Protein AF-A0A6V7HUM8-F1 (afdb_monomer)

Secondary structure (DSSP, 8-state):
-HHHHHH---EEETTTTEEEESGGG--EEEEEE-TTT--EEEEEEE-TT------

pLDDT: mean 72.91, std 16.19, range [37.25, 97.19]

Mean predicted aligned error: 10.27 Å

Solvent-accessible surface area (backbone atoms only — not comparable to full-atom values): 3539 Å² total; per-residue (Å²): 81,76,66,21,63,74,61,62,47,76,40,67,39,86,89,77,75,45,65,78,37,6,46,69,52,37,65,53,78,49,77,42,58,40,86,91,76,69,44,80,74,50,77,47,82,43,54,86,55,71,72,83,92,80,130

Sequence (55 aa):
STADYISANTLIDESSGLHLSGLRCVTVLIGAYSKSTGLPVLGVVNQPFYTCQGS

Structure (mmCIF, N/CA/C/O backbone):
data_AF-A0A6V7HUM8-F1
#
_entry.id   AF-A0A6V7HUM8-F1
#
loop_
_atom_site.group_PDB
_atom_site.id
_atom_site.type_symbol
_atom_site.label_atom_id
_atom_site.label_alt_id
_atom_site.label_comp_id
_atom_site.label_asym_id
_atom_site.label_entity_id
_atom_site.label_seq_id
_atom_site.pdbx_PDB_ins_code
_atom_site.Cartn_x
_atom_site.Cartn_y
_atom_site.Cartn_z
_atom_site.occupancy
_atom_site.B_iso_or_equiv
_atom_site.auth_seq_id
_atom_site.auth_comp_id
_atom_site.auth_asym_id
_atom_site.auth_atom_id
_atom_site.pdbx_PDB_model_num
ATOM 1 N N . SER A 1 1 ? 8.298 0.094 -5.155 1.00 52.59 1 SER A N 1
ATOM 2 C CA . SE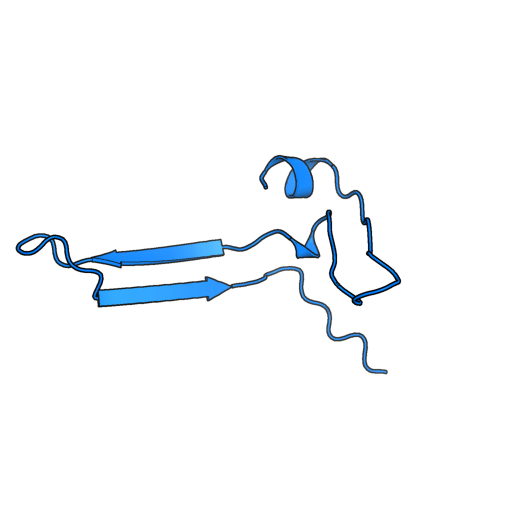R A 1 1 ? 8.733 1.121 -4.174 1.00 52.59 1 SER A CA 1
ATOM 3 C C . SER A 1 1 ? 8.592 2.522 -4.772 1.00 52.59 1 SER A C 1
ATOM 5 O O . SER A 1 1 ? 8.551 2.629 -5.990 1.00 52.59 1 SER A O 1
ATOM 7 N N . THR A 1 2 ? 8.544 3.609 -3.983 1.00 68.44 2 THR A N 1
ATOM 8 C CA . THR A 1 2 ? 8.586 4.995 -4.518 1.00 68.44 2 THR A CA 1
ATOM 9 C C . THR A 1 2 ? 9.809 5.210 -5.420 1.00 68.44 2 THR A C 1
ATOM 11 O O . THR A 1 2 ? 9.736 5.934 -6.407 1.00 68.44 2 THR A O 1
ATOM 14 N N . ALA A 1 3 ? 10.905 4.498 -5.136 1.00 63.59 3 ALA A N 1
ATOM 15 C CA . ALA A 1 3 ? 12.084 4.437 -5.995 1.00 63.59 3 ALA A CA 1
ATOM 16 C C . ALA A 1 3 ? 11.781 3.891 -7.409 1.00 63.59 3 ALA A C 1
ATOM 18 O O . ALA A 1 3 ? 12.308 4.423 -8.380 1.00 63.59 3 ALA A O 1
ATOM 19 N N . ASP A 1 4 ? 10.896 2.898 -7.552 1.00 57.06 4 ASP A N 1
ATOM 20 C CA . ASP A 1 4 ? 10.482 2.346 -8.857 1.00 57.06 4 ASP A CA 1
ATOM 21 C C . ASP A 1 4 ? 9.553 3.291 -9.625 1.00 57.06 4 ASP A C 1
ATOM 23 O O . ASP A 1 4 ? 9.573 3.322 -10.854 1.00 57.06 4 ASP A O 1
ATOM 27 N N . TYR A 1 5 ? 8.753 4.082 -8.901 1.00 56.94 5 TYR A N 1
ATOM 28 C CA . TYR A 1 5 ? 7.915 5.122 -9.495 1.00 56.94 5 TYR A CA 1
ATOM 29 C C . TYR A 1 5 ? 8.759 6.264 -10.083 1.00 56.94 5 TYR A C 1
ATOM 31 O O . TYR A 1 5 ? 8.488 6.717 -11.189 1.00 56.94 5 TYR A O 1
ATOM 39 N N . ILE A 1 6 ? 9.798 6.711 -9.365 1.00 64.88 6 ILE A N 1
ATOM 40 C CA . ILE A 1 6 ? 10.653 7.840 -9.779 1.00 64.88 6 ILE A CA 1
ATOM 41 C C . ILE A 1 6 ? 11.677 7.425 -10.843 1.00 64.88 6 ILE A C 1
ATOM 43 O O . ILE A 1 6 ? 11.951 8.193 -11.760 1.00 64.88 6 ILE A O 1
ATOM 47 N N . SER A 1 7 ? 12.259 6.230 -10.725 1.00 64.38 7 SER A N 1
ATOM 48 C CA . SER A 1 7 ? 13.341 5.794 -11.617 1.00 64.38 7 SER A CA 1
ATOM 49 C C . SER A 1 7 ? 12.864 5.332 -12.993 1.00 64.38 7 SER A C 1
ATOM 51 O O . SER A 1 7 ? 13.678 5.289 -13.909 1.00 64.38 7 SER A O 1
ATOM 53 N N . ALA A 1 8 ? 11.581 4.968 -13.141 1.00 56.91 8 ALA A N 1
ATOM 54 C CA . ALA A 1 8 ? 10.984 4.431 -14.371 1.00 56.91 8 ALA A CA 1
ATOM 55 C C . ALA A 1 8 ? 11.795 3.291 -15.038 1.00 56.91 8 ALA A C 1
ATOM 57 O O . ALA A 1 8 ? 11.604 2.985 -16.215 1.00 56.91 8 ALA A O 1
ATOM 58 N N . ASN A 1 9 ? 12.691 2.642 -14.289 1.00 60.66 9 ASN A N 1
ATOM 59 C CA . ASN A 1 9 ? 13.647 1.675 -14.812 1.00 60.66 9 ASN A CA 1
ATOM 60 C C . ASN A 1 9 ? 13.021 0.279 -14.793 1.00 60.66 9 ASN A C 1
ATOM 62 O O . ASN A 1 9 ? 12.6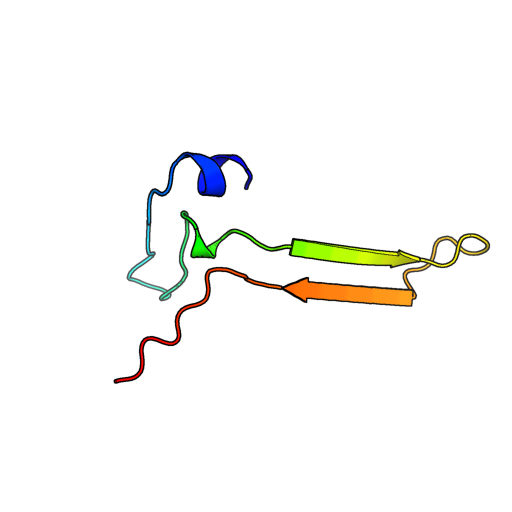66 -0.222 -13.726 1.00 60.66 9 ASN A O 1
ATOM 66 N N . THR A 1 10 ? 12.880 -0.362 -15.953 1.00 57.25 10 THR A N 1
ATOM 67 C CA . THR A 1 10 ? 12.245 -1.685 -16.052 1.00 57.25 10 THR A CA 1
ATOM 68 C C . THR A 1 10 ? 13.315 -2.772 -16.028 1.00 57.25 10 THR A C 1
ATOM 70 O O . THR A 1 10 ? 14.082 -2.890 -16.979 1.00 57.25 10 THR A O 1
ATOM 73 N N . LEU A 1 11 ? 13.368 -3.559 -14.950 1.00 61.09 11 LEU A N 1
ATOM 74 C CA . LEU A 1 11 ? 14.16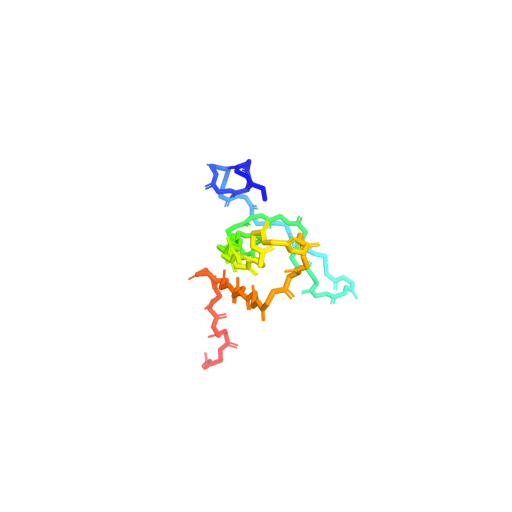9 -4.784 -14.875 1.00 61.09 11 LEU A CA 1
ATOM 75 C C . LEU A 1 11 ? 13.206 -5.968 -14.819 1.00 61.09 11 LEU A C 1
ATOM 77 O O . LEU A 1 11 ? 12.367 -6.053 -13.919 1.00 61.09 11 LEU A O 1
ATOM 81 N N . ILE A 1 12 ? 1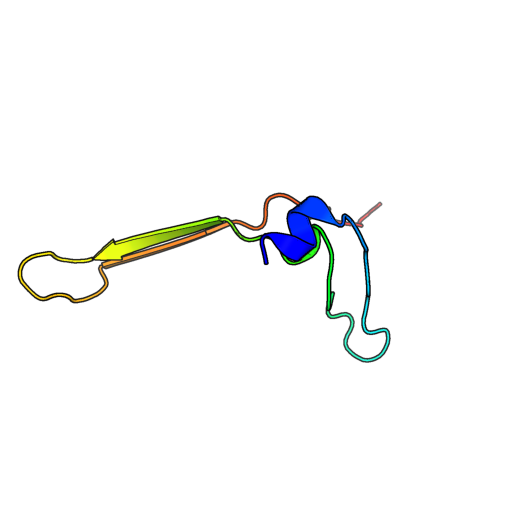3.315 -6.858 -15.798 1.00 60.28 12 ILE A N 1
ATOM 82 C CA . ILE A 1 12 ? 12.531 -8.090 -15.891 1.00 60.28 12 ILE A CA 1
ATOM 83 C C . ILE A 1 12 ? 13.483 -9.240 -15.580 1.00 60.28 12 ILE A C 1
ATOM 85 O O . ILE A 1 12 ? 14.587 -9.297 -16.120 1.00 60.28 12 ILE A O 1
ATOM 89 N N . ASP A 1 13 ? 13.080 -10.132 -14.681 1.00 62.19 13 ASP A N 1
ATOM 90 C CA . ASP A 1 13 ? 13.740 -11.421 -14.538 1.00 62.19 13 ASP A CA 1
ATOM 91 C C . ASP A 1 13 ? 13.256 -12.351 -15.649 1.00 62.19 13 ASP A C 1
ATOM 93 O O . ASP A 1 13 ? 12.160 -12.911 -15.585 1.00 62.19 13 ASP A O 1
ATOM 97 N N . GLU A 1 14 ? 14.091 -12.514 -16.670 1.00 58.12 14 GLU A N 1
ATOM 98 C CA . GLU A 1 14 ? 13.837 -13.362 -17.840 1.00 58.12 14 GLU A CA 1
ATOM 99 C C . GLU A 1 14 ? 13.603 -14.842 -17.470 1.00 58.12 14 GLU A C 1
ATOM 101 O O . GLU A 1 14 ? 13.049 -15.596 -18.267 1.00 58.12 14 GLU A O 1
ATOM 106 N N . SER A 1 15 ? 13.995 -15.279 -16.264 1.00 63.22 15 SER A N 1
ATOM 107 C CA . SER A 1 15 ? 13.844 -16.673 -15.825 1.00 63.22 15 SER A CA 1
ATOM 108 C C . SER A 1 15 ? 12.472 -17.007 -15.224 1.00 63.22 15 SER A C 1
ATOM 110 O O . SER A 1 15 ? 12.011 -18.143 -15.346 1.00 63.22 15 SER A O 1
ATOM 112 N N . SER A 1 16 ? 11.798 -16.032 -14.605 1.00 63.56 16 SER A N 1
ATOM 113 C CA . SER A 1 16 ? 10.493 -16.211 -13.946 1.00 63.56 16 SER A CA 1
ATOM 114 C C . SER A 1 16 ? 9.365 -15.384 -14.571 1.00 63.56 16 SER A C 1
ATOM 116 O O . SER A 1 16 ? 8.198 -15.575 -14.225 1.00 63.56 16 SER A O 1
ATOM 118 N N . GLY A 1 17 ? 9.695 -14.455 -15.477 1.00 61.31 17 GLY A N 1
ATOM 119 C CA . GLY A 1 17 ? 8.757 -13.473 -16.027 1.00 61.31 17 GLY A CA 1
ATOM 120 C C . GLY A 1 17 ? 8.322 -12.413 -15.008 1.00 61.31 17 GLY A C 1
ATOM 121 O O . GLY A 1 17 ? 7.401 -11.636 -15.272 1.00 61.31 17 GLY A O 1
ATOM 122 N N . LEU A 1 18 ? 8.953 -12.376 -13.829 1.00 56.81 18 LEU A N 1
ATOM 123 C CA . LEU A 1 18 ? 8.640 -11.419 -12.779 1.00 56.81 18 LEU A CA 1
ATOM 124 C C . LEU A 1 18 ? 9.349 -10.090 -13.058 1.00 56.81 18 LEU A C 1
ATOM 126 O O . LEU A 1 18 ? 10.560 -10.029 -13.259 1.00 56.81 18 LEU A O 1
ATOM 130 N N . HIS A 1 19 ? 8.595 -8.995 -13.031 1.00 59.72 19 HIS A N 1
ATOM 131 C CA . HIS A 1 19 ? 9.187 -7.662 -13.072 1.00 59.72 19 HIS A CA 1
ATOM 132 C C . HIS A 1 19 ? 9.817 -7.381 -11.703 1.00 59.72 19 HIS A C 1
ATOM 134 O O . HIS A 1 19 ? 9.110 -7.293 -10.700 1.00 59.72 19 HIS A O 1
ATOM 140 N N . LEU A 1 20 ? 11.145 -7.279 -11.659 1.00 59.59 20 LEU A N 1
ATOM 141 C CA . LEU A 1 20 ? 11.911 -7.041 -10.434 1.00 59.59 20 LEU A CA 1
ATOM 142 C C . LEU A 1 20 ? 12.000 -5.551 -10.085 1.00 59.59 20 LEU A C 1
ATOM 144 O O . LEU A 1 20 ? 12.193 -5.210 -8.920 1.00 59.59 20 LEU A O 1
ATOM 148 N N . SER A 1 21 ? 11.828 -4.659 -11.066 1.00 58.31 21 SER A N 1
ATOM 149 C CA . SER A 1 21 ? 11.771 -3.210 -10.842 1.00 58.31 21 SER A CA 1
ATOM 150 C C . SER A 1 21 ? 10.980 -2.473 -11.927 1.00 58.31 21 SER A C 1
ATOM 152 O O . SER A 1 21 ? 10.723 -3.001 -13.014 1.00 58.31 21 SER A O 1
ATOM 154 N N . GLY A 1 22 ? 10.635 -1.214 -11.644 1.00 60.25 22 GLY A N 1
ATOM 155 C CA . GLY A 1 22 ? 9.969 -0.304 -12.583 1.00 60.25 22 GLY A CA 1
ATOM 156 C C . GLY A 1 22 ? 8.486 -0.088 -12.298 1.00 60.25 22 GLY A C 1
ATOM 157 O O . GLY A 1 22 ? 7.946 -0.567 -11.302 1.00 60.25 22 GLY A O 1
ATOM 158 N N . LEU A 1 23 ? 7.798 0.644 -13.182 1.00 60.81 23 LEU A N 1
ATOM 159 C CA . LEU A 1 23 ? 6.413 1.098 -12.963 1.00 60.81 23 LEU A CA 1
ATOM 160 C C . LEU A 1 23 ? 5.423 -0.049 -12.685 1.00 60.81 23 LEU A C 1
ATOM 162 O O . LEU A 1 23 ? 4.436 0.142 -11.980 1.00 60.81 23 LEU A O 1
ATOM 166 N N . ARG A 1 24 ? 5.716 -1.262 -13.169 1.00 60.97 24 ARG A N 1
ATOM 167 C CA . ARG A 1 24 ? 4.927 -2.483 -12.922 1.00 60.97 24 ARG A CA 1
ATOM 168 C C . ARG A 1 24 ? 4.963 -2.958 -11.465 1.00 60.97 24 ARG A C 1
ATOM 170 O O . ARG A 1 24 ? 4.030 -3.626 -11.035 1.00 60.97 24 ARG A O 1
ATOM 177 N N . CYS A 1 25 ? 5.982 -2.573 -10.697 1.00 65.00 25 CYS A N 1
ATOM 178 C CA . CYS A 1 25 ? 6.111 -2.875 -9.267 1.00 65.00 25 CYS A CA 1
ATOM 179 C C . CYS A 1 25 ? 5.401 -1.843 -8.373 1.00 65.00 25 CYS A C 1
ATOM 181 O O . CYS A 1 25 ? 5.486 -1.909 -7.144 1.00 65.00 25 CYS A O 1
ATOM 183 N N . VAL A 1 26 ? 4.725 -0.853 -8.966 1.00 71.62 26 VAL A N 1
ATOM 184 C CA . VAL A 1 26 ? 3.950 0.146 -8.231 1.00 71.62 26 VAL A CA 1
ATOM 185 C C . VAL A 1 26 ? 2.544 -0.392 -7.992 1.00 71.62 26 VAL A C 1
ATOM 187 O O . VAL A 1 26 ? 1.797 -0.676 -8.926 1.00 71.62 26 VAL A O 1
ATOM 190 N N . THR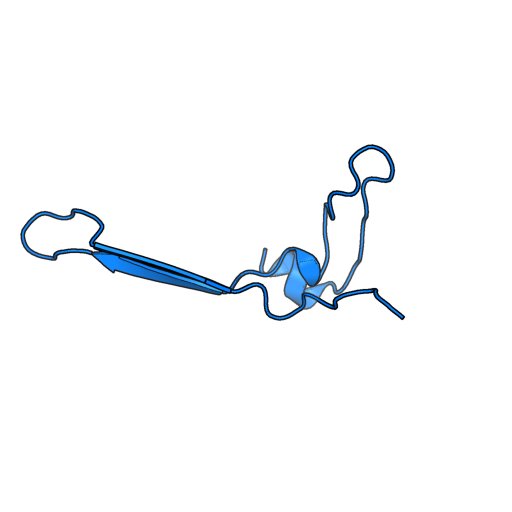 A 1 27 ? 2.174 -0.493 -6.720 1.00 79.25 27 THR A N 1
ATOM 191 C CA . THR A 1 27 ? 0.833 -0.871 -6.270 1.00 79.25 27 THR A CA 1
ATOM 192 C C . THR A 1 27 ? 0.243 0.239 -5.416 1.00 79.25 27 THR A C 1
ATOM 194 O O . THR A 1 27 ? 0.912 0.753 -4.518 1.00 79.25 27 THR A O 1
ATOM 197 N N . VAL A 1 28 ? -1.030 0.553 -5.628 1.00 85.56 28 VAL A N 1
ATOM 198 C CA . VAL A 1 28 ? -1.837 1.305 -4.667 1.00 85.56 28 VAL A CA 1
ATOM 199 C C . VAL A 1 28 ? -2.473 0.296 -3.716 1.00 85.56 28 VAL A C 1
ATOM 201 O O . VAL A 1 28 ? -3.226 -0.577 -4.150 1.00 85.56 28 VAL A O 1
ATOM 204 N N . LEU A 1 29 ? -2.137 0.408 -2.430 1.00 89.19 29 LEU A N 1
ATOM 205 C CA . LEU A 1 29 ? -2.656 -0.444 -1.362 1.00 89.19 29 LEU A CA 1
ATOM 206 C C . LEU A 1 29 ? -3.598 0.380 -0.485 1.00 89.19 29 LEU A C 1
ATOM 208 O O . LEU A 1 29 ? -3.181 1.379 0.100 1.00 89.19 29 LEU A O 1
ATOM 212 N N . ILE A 1 30 ? -4.859 -0.039 -0.385 1.00 91.25 30 ILE A N 1
ATOM 213 C CA . ILE A 1 30 ? -5.849 0.579 0.505 1.00 91.25 30 ILE A CA 1
ATOM 214 C C . ILE A 1 30 ? -6.333 -0.495 1.473 1.00 91.25 30 ILE A C 1
ATOM 216 O O . ILE A 1 30 ? -6.894 -1.501 1.050 1.00 91.25 30 ILE A O 1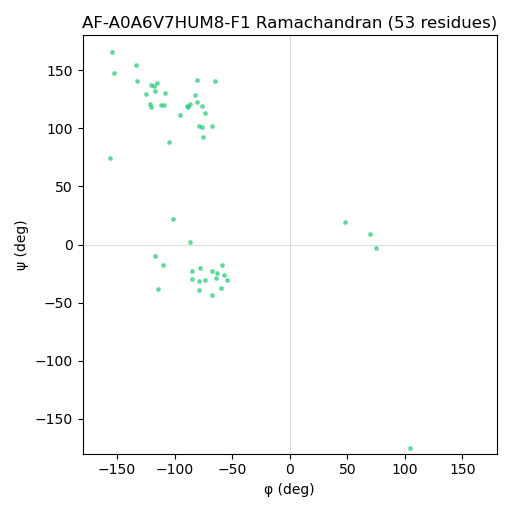
ATOM 220 N N . GLY A 1 31 ? -6.114 -0.290 2.769 1.00 93.44 31 GLY A N 1
ATOM 221 C CA . GLY A 1 31 ? -6.553 -1.202 3.823 1.00 93.44 31 GLY A CA 1
ATOM 222 C C . GLY A 1 31 ? -7.587 -0.552 4.734 1.00 93.44 31 GLY A C 1
ATOM 223 O O . GLY A 1 31 ? -7.435 0.606 5.121 1.00 93.44 31 GLY A O 1
ATOM 224 N N . ALA A 1 32 ? -8.616 -1.309 5.106 1.00 94.38 32 ALA A N 1
ATOM 225 C CA . ALA A 1 32 ? -9.576 -0.944 6.138 1.00 94.38 32 ALA A CA 1
ATOM 226 C C . ALA A 1 32 ? -9.506 -1.955 7.284 1.00 94.38 32 ALA A C 1
ATOM 228 O O . ALA A 1 32 ? -9.462 -3.167 7.062 1.00 94.38 32 ALA A O 1
ATOM 229 N N . TYR A 1 33 ? -9.525 -1.454 8.516 1.00 97.19 33 TYR A N 1
ATOM 230 C CA . TYR A 1 33 ? -9.495 -2.274 9.721 1.00 97.19 33 TYR A CA 1
ATOM 231 C C . TYR A 1 33 ? -10.543 -1.796 10.727 1.00 97.19 33 TYR A C 1
ATOM 233 O O . TYR A 1 33 ? -10.964 -0.636 10.728 1.0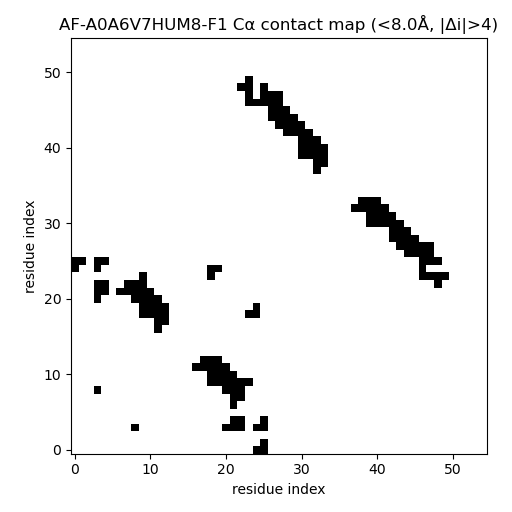0 97.19 33 TYR A O 1
ATOM 241 N N . SER A 1 34 ? -10.978 -2.707 11.589 1.00 95.50 34 SER A N 1
ATOM 242 C CA . SER A 1 34 ? -11.905 -2.408 12.671 1.00 95.50 34 SER A CA 1
ATOM 243 C C . SER A 1 34 ? -11.159 -1.700 13.796 1.00 95.50 34 SER A C 1
ATOM 245 O O . SER A 1 34 ? -10.252 -2.263 14.403 1.00 95.50 34 SER A O 1
ATOM 247 N N . LYS A 1 35 ? -11.560 -0.467 14.120 1.00 93.88 35 LYS A N 1
ATOM 248 C CA . LYS A 1 35 ? -10.906 0.321 15.178 1.00 93.88 35 LYS A CA 1
ATOM 249 C C . LYS A 1 35 ? -11.048 -0.293 16.571 1.00 93.88 35 LYS A C 1
ATOM 251 O O . LYS A 1 35 ? -10.185 -0.064 17.408 1.00 93.88 35 LYS A O 1
ATOM 256 N N . SER A 1 36 ? -12.129 -1.030 16.828 1.00 96.69 36 SER A N 1
ATOM 257 C CA . SER A 1 36 ? -12.394 -1.628 18.141 1.00 96.69 36 SER A CA 1
ATOM 258 C C . SER A 1 36 ? -11.584 -2.898 18.394 1.00 96.69 36 SER A C 1
ATOM 260 O O . SER A 1 36 ? -11.243 -3.173 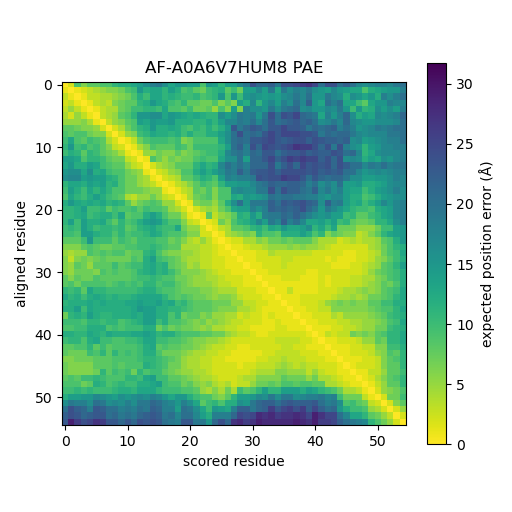19.537 1.00 96.69 36 SER A O 1
ATOM 262 N N . THR A 1 37 ? -11.273 -3.665 17.345 1.00 96.06 37 THR A N 1
ATOM 263 C CA . THR A 1 37 ? -10.578 -4.964 17.461 1.00 96.06 37 THR A CA 1
ATOM 264 C C . THR A 1 37 ? -9.151 -4.942 16.918 1.00 96.06 37 THR A C 1
ATOM 266 O O . THR A 1 37 ? -8.371 -5.841 17.211 1.00 96.06 37 THR A O 1
ATOM 269 N N . GLY A 1 38 ? -8.810 -3.945 16.098 1.00 93.94 38 GLY A N 1
ATOM 270 C CA . GLY A 1 38 ? -7.551 -3.884 15.356 1.00 93.94 38 GLY A CA 1
ATOM 271 C C . GLY A 1 38 ? -7.491 -4.823 14.146 1.00 93.94 38 GLY A C 1
ATOM 272 O O . GLY A 1 38 ? -6.504 -4.796 13.417 1.00 93.94 38 GLY A O 1
ATOM 273 N N . LEU A 1 39 ? -8.524 -5.639 13.905 1.00 96.38 39 LEU A N 1
ATOM 274 C CA . LEU A 1 39 ? -8.497 -6.662 12.861 1.00 96.38 39 LEU A CA 1
ATOM 275 C C . LEU A 1 39 ? -8.785 -6.076 11.469 1.00 96.38 39 LEU A C 1
ATOM 277 O O . LEU A 1 39 ? -9.650 -5.200 11.341 1.00 96.38 39 LEU A O 1
ATOM 281 N N . PRO A 1 40 ? -8.098 -6.558 10.416 1.00 92.62 40 PRO A N 1
ATOM 282 C CA . PRO A 1 40 ? -8.362 -6.139 9.045 1.00 92.62 40 PRO A CA 1
ATOM 283 C C . PRO A 1 40 ? -9.764 -6.575 8.610 1.00 92.62 40 PRO A C 1
ATOM 285 O O . PRO A 1 40 ? -10.217 -7.671 8.930 1.00 92.62 40 PRO A O 1
ATOM 288 N N . VAL A 1 41 ? -10.444 -5.703 7.870 1.00 94.81 41 VAL A N 1
ATOM 289 C CA . VAL A 1 41 ? -11.812 -5.924 7.376 1.00 94.81 41 VAL A CA 1
ATOM 290 C C . VAL A 1 41 ? -11.825 -6.025 5.853 1.00 94.81 41 VAL A C 1
ATOM 292 O O . VAL A 1 41 ? -12.559 -6.837 5.299 1.00 94.81 41 VAL A O 1
ATOM 295 N N . LEU A 1 42 ? -11.006 -5.219 5.170 1.00 94.94 42 LEU A N 1
ATOM 296 C CA . LEU A 1 42 ? -10.910 -5.203 3.711 1.00 94.94 42 LEU A CA 1
ATOM 297 C C . LEU A 1 42 ? -9.520 -4.731 3.270 1.00 94.94 42 LEU A C 1
ATOM 299 O O . LEU A 1 42 ? -8.924 -3.862 3.907 1.00 94.94 42 LEU A O 1
ATOM 303 N N . GLY A 1 43 ? -9.042 -5.254 2.143 1.00 92.81 43 GLY A N 1
ATOM 304 C CA . GLY A 1 43 ? -7.887 -4.728 1.422 1.00 92.81 43 GLY A CA 1
ATOM 305 C C . GLY A 1 43 ? -8.183 -4.594 -0.071 1.00 92.81 43 GLY A C 1
ATOM 306 O O . GLY A 1 43 ? -8.830 -5.459 -0.655 1.00 92.81 43 GLY A O 1
ATOM 307 N N . VAL A 1 44 ? -7.698 -3.516 -0.683 1.00 93.00 44 VAL A N 1
ATOM 308 C CA . VAL A 1 44 ? -7.700 -3.289 -2.131 1.00 93.00 44 VAL A CA 1
ATOM 309 C C . VAL A 1 44 ? -6.257 -3.195 -2.603 1.00 93.00 44 VAL A C 1
ATOM 311 O O . VAL A 1 44 ? -5.453 -2.456 -2.029 1.00 93.00 44 VAL A O 1
ATOM 314 N N . VAL A 1 45 ? -5.953 -3.925 -3.673 1.00 90.31 45 VAL A N 1
ATOM 315 C CA . VAL A 1 45 ? -4.666 -3.891 -4.368 1.00 90.31 45 VAL A CA 1
A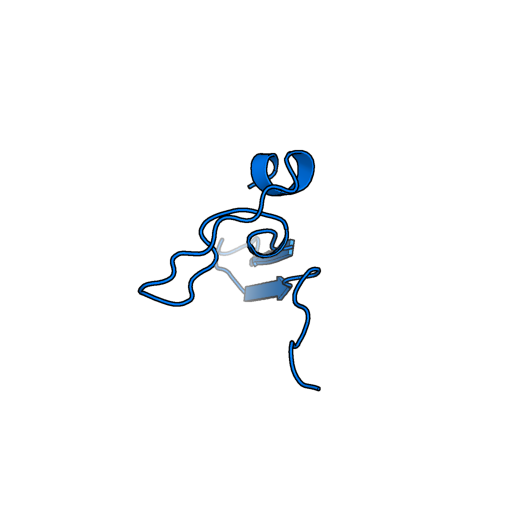TOM 316 C C . VAL A 1 45 ? -4.930 -3.485 -5.809 1.00 90.31 45 VAL A C 1
ATOM 318 O O . VAL A 1 45 ? -5.668 -4.165 -6.516 1.00 90.31 45 VAL A O 1
ATOM 321 N N . ASN A 1 46 ? -4.331 -2.381 -6.246 1.00 84.31 46 ASN A N 1
ATOM 322 C CA . ASN A 1 46 ? -4.410 -1.924 -7.630 1.00 84.31 46 ASN A CA 1
ATOM 323 C C . ASN A 1 46 ? -3.002 -1.744 -8.205 1.00 84.31 46 ASN A C 1
ATOM 325 O O . ASN A 1 46 ? -2.177 -1.063 -7.599 1.00 84.31 46 ASN A O 1
ATOM 329 N N . GLN A 1 47 ? -2.738 -2.323 -9.375 1.00 83.62 47 GLN A N 1
ATOM 330 C CA . GLN A 1 47 ? -1.496 -2.147 -10.134 1.00 83.62 47 GLN A CA 1
ATOM 331 C C . GLN A 1 47 ? -1.763 -1.215 -11.326 1.00 83.62 47 GLN A C 1
ATOM 333 O O . GLN A 1 47 ? -2.101 -1.688 -12.410 1.00 83.62 47 GLN A O 1
ATOM 338 N N . PRO A 1 48 ? -1.640 0.114 -11.155 1.00 77.94 48 PRO A N 1
ATOM 339 C CA . PRO A 1 48 ? -2.073 1.089 -12.158 1.00 77.94 48 PRO A CA 1
ATOM 340 C C . PRO A 1 48 ? -1.313 1.012 -13.488 1.00 77.94 48 PRO A C 1
ATOM 342 O O . PRO A 1 48 ? -1.846 1.422 -14.512 1.00 77.94 48 PRO A O 1
ATOM 345 N N . PHE A 1 49 ? -0.087 0.487 -13.493 1.00 78.12 49 PHE A N 1
ATOM 346 C CA . PHE A 1 49 ? 0.749 0.409 -14.696 1.00 78.12 49 PHE A CA 1
ATOM 347 C C . PHE A 1 49 ? 0.762 -0.985 -15.330 1.00 78.12 49 PHE A C 1
ATOM 349 O O . PHE A 1 49 ? 1.685 -1.326 -16.070 1.00 78.12 49 PHE A O 1
ATOM 356 N N . TYR A 1 50 ? -0.257 -1.803 -15.057 1.00 71.12 50 TYR A N 1
ATOM 357 C CA . TYR A 1 50 ? -0.443 -3.067 -15.753 1.00 71.12 50 TYR A CA 1
ATOM 358 C C . TYR A 1 50 ? -1.010 -2.829 -17.165 1.00 71.12 50 TYR A C 1
ATOM 360 O O . TYR A 1 50 ? -2.196 -2.598 -17.363 1.00 71.12 50 TYR A O 1
ATOM 368 N N . THR A 1 51 ? -0.153 -2.890 -18.173 1.00 63.59 51 THR A N 1
ATOM 369 C CA . THR A 1 51 ? -0.512 -3.123 -19.573 1.00 63.59 51 THR A CA 1
ATOM 370 C C . THR A 1 51 ? -0.742 -4.620 -19.828 1.00 63.59 51 THR A C 1
ATOM 372 O O . THR A 1 51 ? 0.153 -5.443 -19.609 1.00 63.59 51 THR A O 1
ATOM 375 N N . CYS A 1 52 ? -1.924 -4.993 -20.320 1.00 55.94 52 CYS A N 1
ATOM 376 C CA . CYS A 1 52 ? -2.097 -6.272 -21.006 1.00 55.94 52 CYS A CA 1
ATOM 377 C C . CYS A 1 52 ? -1.301 -6.195 -22.319 1.00 55.94 52 CYS A C 1
ATOM 379 O O . CYS A 1 52 ? -1.754 -5.552 -23.262 1.00 55.94 52 CYS A O 1
ATOM 381 N N . GLN A 1 53 ? -0.109 -6.792 -22.397 1.00 54.66 53 GLN A N 1
ATOM 382 C CA . GLN A 1 53 ? 0.514 -7.053 -23.698 1.00 54.66 53 GLN A CA 1
ATOM 383 C C . GLN A 1 53 ? -0.222 -8.236 -24.328 1.00 54.66 53 GLN A C 1
ATOM 385 O O . GLN A 1 53 ? 0.066 -9.394 -24.044 1.00 54.66 53 GLN A O 1
ATOM 390 N N . GLY A 1 54 ? -1.240 -7.913 -25.119 1.00 56.88 54 GLY A N 1
ATOM 391 C CA . GLY A 1 54 ? -2.070 -8.859 -25.847 1.00 56.88 54 GLY A CA 1
ATOM 392 C C . GLY A 1 54 ? -2.711 -8.176 -27.048 1.00 56.88 54 GLY A C 1
ATOM 393 O O . GLY A 1 54 ? -3.896 -7.857 -27.006 1.00 56.88 54 GLY A O 1
ATOM 394 N N . SER A 1 55 ? -1.899 -7.935 -28.080 1.00 37.25 55 SER A N 1
ATOM 395 C CA . SER A 1 55 ? -2.287 -7.800 -29.492 1.00 37.25 55 SER A CA 1
ATOM 396 C C . SER A 1 55 ? -1.041 -7.915 -30.359 1.00 37.25 55 SER A C 1
ATOM 398 O O . SER A 1 55 ? -0.143 -7.065 -30.150 1.00 37.25 55 SER A O 1
#

Organism: NCBI:txid1563983

Radius of gyration: 15.23 Å; Cα contacts (8 Å, |Δi|>4): 81; chains: 1; bounding box: 27×24×48 Å

Nearest PDB structures (foldseek):
  4afx-assembly1_B  TM=6.478E-01  e=7.615E+00  Homo sapiens

Foldseek 3Di:
DVCQVVVQDWDADPVPRDTPGHLQPDWDKDWDADPVPRGTDDIDIDSPPDDPPDD